Protein AF-A0A9X8T2B5-F1 (afdb_monomer)

Secondary structure (DSSP, 8-state):
-HHHHHHHHHHHHHHHHHHHHHHHHHHHHS----S----EEEEEE-SSS----TTS-HHHHHHEEEEEE-SSEEEEEESS-HHHHHHHHHHHHT------

Organism: Streptococcus dysgalactiae subsp. equisimilis (NCBI:txid119602)

Mean predicted aligned error: 15.31 Å

Sequence (100 aa):
MKVLFGLIVIVGFMYFFFRLVIGVRRKLITPAYGKTKKYTTYFVNFKNTDRPDLRTSSHFNEVAKVKVDTEDSYSVASSINDKKLRDLIMSELGLKPSYL

Structure (mmCIF, N/CA/C/O backbone):
data_AF-A0A9X8T2B5-F1
#
_entry.id   AF-A0A9X8T2B5-F1
#
loop_
_atom_site.group_PDB
_atom_site.id
_atom_site.type_symbol
_atom_site.label_atom_id
_atom_site.label_alt_id
_atom_site.label_comp_id
_atom_site.label_asym_id
_atom_site.label_entity_id
_atom_site.label_seq_id
_atom_site.pdbx_PDB_ins_code
_atom_site.Cartn_x
_atom_site.Cartn_y
_atom_site.Cartn_z
_atom_site.occupancy
_atom_site.B_iso_or_equiv
_atom_site.auth_seq_id
_atom_site.auth_comp_id
_atom_site.auth_asym_id
_atom_site.auth_atom_id
_atom_site.pdbx_PDB_model_num
ATOM 1 N N . MET A 1 1 ? 26.531 3.582 -52.406 1.00 62.56 1 MET A N 1
ATOM 2 C CA . MET A 1 1 ? 26.176 4.752 -51.563 1.00 62.56 1 MET A CA 1
ATOM 3 C C . MET A 1 1 ? 24.696 4.758 -51.166 1.00 62.56 1 MET A C 1
ATOM 5 O O . MET A 1 1 ? 24.418 4.640 -49.984 1.00 62.56 1 MET A O 1
ATOM 9 N N . LYS A 1 2 ? 23.741 4.815 -52.112 1.00 76.75 2 LYS A N 1
ATOM 10 C CA . LYS A 1 2 ? 22.289 4.913 -51.818 1.00 76.75 2 LYS A CA 1
ATOM 11 C C . LYS A 1 2 ? 21.716 3.756 -50.976 1.00 76.75 2 LYS A C 1
ATOM 13 O O . LYS A 1 2 ? 20.970 4.000 -50.038 1.00 76.75 2 LYS A O 1
ATOM 18 N N . VAL A 1 3 ? 22.115 2.514 -51.268 1.00 78.69 3 VAL A N 1
ATOM 19 C CA . VAL A 1 3 ? 21.649 1.316 -50.535 1.00 78.69 3 VAL A CA 1
ATOM 20 C C . VAL A 1 3 ? 22.167 1.296 -49.092 1.00 78.69 3 VAL A C 1
ATOM 22 O O . VAL A 1 3 ? 21.416 1.008 -48.168 1.00 78.69 3 VAL A O 1
ATOM 25 N N . LEU A 1 4 ? 23.432 1.680 -48.892 1.00 82.38 4 LEU A N 1
ATOM 26 C CA . LEU A 1 4 ? 24.059 1.755 -47.569 1.00 82.38 4 LEU A CA 1
ATOM 27 C C . LEU A 1 4 ? 23.383 2.821 -46.692 1.00 82.38 4 LEU A C 1
ATOM 29 O O . LEU A 1 4 ? 23.105 2.582 -45.523 1.00 82.38 4 LEU A O 1
ATOM 33 N N . PHE A 1 5 ? 23.062 3.975 -47.286 1.00 84.06 5 PHE A N 1
ATOM 34 C CA . PHE A 1 5 ? 22.339 5.048 -46.608 1.00 84.06 5 PHE A CA 1
ATOM 35 C C . PHE A 1 5 ? 20.923 4.613 -46.204 1.00 84.06 5 PHE A C 1
ATOM 37 O O . PHE A 1 5 ? 20.517 4.837 -45.068 1.00 84.06 5 PHE A O 1
ATOM 44 N N . GLY A 1 6 ? 20.202 3.917 -47.092 1.00 86.06 6 GLY A N 1
ATOM 45 C CA . GLY A 1 6 ? 18.886 3.356 -46.775 1.00 86.06 6 GLY A CA 1
ATOM 46 C C . GLY A 1 6 ? 18.926 2.384 -45.591 1.00 86.06 6 GLY A C 1
ATOM 47 O O . GLY A 1 6 ? 18.082 2.459 -44.703 1.00 86.06 6 GLY A O 1
ATOM 48 N N . LEU A 1 7 ? 19.952 1.533 -45.525 1.00 88.69 7 LEU A N 1
ATOM 49 C CA . LEU A 1 7 ? 20.132 0.569 -44.436 1.00 88.69 7 LEU A CA 1
ATOM 50 C C . LEU A 1 7 ? 20.378 1.262 -43.085 1.00 88.69 7 LEU A C 1
ATOM 52 O O . LEU A 1 7 ? 19.769 0.893 -42.083 1.00 88.69 7 LEU A O 1
ATOM 56 N N . ILE A 1 8 ? 21.201 2.314 -43.065 1.00 89.38 8 ILE A N 1
ATOM 57 C CA . ILE A 1 8 ? 21.474 3.107 -41.854 1.00 89.38 8 ILE A CA 1
ATOM 58 C C . ILE A 1 8 ? 20.200 3.798 -41.350 1.00 89.38 8 ILE A C 1
ATOM 60 O O . ILE A 1 8 ? 19.926 3.786 -40.149 1.00 89.38 8 ILE A O 1
ATOM 64 N N . VAL A 1 9 ? 19.391 4.354 -42.257 1.00 90.44 9 VAL A N 1
ATOM 65 C CA . VAL A 1 9 ? 18.121 5.007 -41.901 1.00 90.44 9 VAL A CA 1
ATOM 66 C C . VAL A 1 9 ? 17.135 4.003 -41.303 1.00 90.44 9 VAL A C 1
ATOM 68 O O . VAL A 1 9 ? 16.519 4.297 -40.279 1.00 90.44 9 VAL A O 1
ATOM 71 N N . ILE A 1 10 ? 17.026 2.805 -41.885 1.00 91.06 10 ILE A N 1
ATOM 72 C CA . ILE A 1 10 ? 16.137 1.745 -41.385 1.00 91.06 10 ILE A CA 1
ATOM 73 C C . ILE A 1 10 ? 16.553 1.304 -39.978 1.00 91.06 10 ILE A C 1
ATOM 75 O O . ILE A 1 10 ? 15.712 1.231 -39.082 1.00 91.06 10 ILE A O 1
ATOM 79 N N . VAL A 1 11 ? 17.848 1.061 -39.753 1.00 90.50 11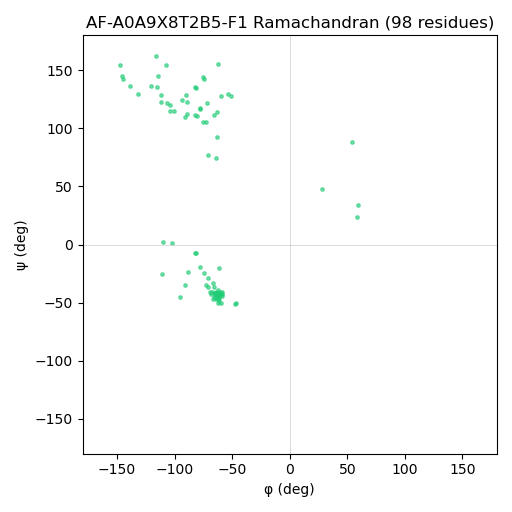 VAL A N 1
ATOM 80 C CA . VAL A 1 11 ? 18.362 0.649 -38.436 1.00 90.50 11 VAL A CA 1
ATOM 81 C C . VAL A 1 11 ? 18.154 1.751 -37.392 1.00 90.50 11 VAL A C 1
ATOM 83 O O . VAL A 1 11 ? 17.726 1.464 -36.272 1.00 90.50 11 VAL A O 1
ATOM 86 N N . GLY A 1 12 ? 18.381 3.015 -37.762 1.00 92.19 12 GLY A N 1
ATOM 87 C CA . GLY A 1 12 ? 18.137 4.165 -36.889 1.00 92.19 12 GLY A CA 1
ATOM 88 C C . GLY A 1 12 ? 16.666 4.301 -36.490 1.00 92.19 12 GLY A C 1
ATOM 89 O O . GLY A 1 12 ? 16.355 4.449 -35.305 1.00 92.19 12 GLY A O 1
ATOM 90 N N . PHE A 1 13 ? 15.753 4.170 -37.456 1.00 92.94 13 PHE A N 1
ATOM 91 C CA . PHE A 1 13 ? 14.313 4.176 -37.194 1.00 92.94 13 PHE A CA 1
ATOM 92 C C . PHE A 1 13 ? 13.886 3.009 -36.305 1.00 92.94 13 PHE A C 1
ATOM 94 O O . PHE A 1 13 ? 13.112 3.205 -35.368 1.00 92.94 13 PHE A O 1
ATOM 101 N N . MET A 1 14 ? 14.417 1.809 -36.550 1.00 92.56 14 MET A N 1
ATOM 102 C CA . MET A 1 14 ? 14.107 0.630 -35.746 1.00 92.56 14 MET A CA 1
ATOM 103 C C . MET A 1 14 ? 14.543 0.821 -34.288 1.00 92.56 14 MET A C 1
ATOM 105 O O . MET A 1 14 ? 13.757 0.562 -33.377 1.00 92.56 14 MET A O 1
ATOM 109 N N . TYR A 1 15 ? 15.747 1.353 -34.051 1.00 91.62 15 TYR A N 1
ATOM 110 C CA . TYR A 1 15 ? 16.229 1.672 -32.703 1.00 91.62 15 TYR A CA 1
ATOM 111 C C . TYR A 1 15 ? 15.360 2.732 -32.008 1.00 91.62 15 TYR A C 1
ATOM 113 O O . TYR A 1 15 ? 15.011 2.584 -30.831 1.00 91.62 15 TYR A O 1
ATOM 121 N N . PHE A 1 16 ? 14.971 3.781 -32.739 1.00 90.69 16 PHE A N 1
ATOM 122 C CA . PHE A 1 16 ? 14.101 4.839 -32.229 1.00 90.69 16 PHE A CA 1
ATOM 123 C C . PHE A 1 16 ? 12.730 4.298 -31.805 1.00 90.69 16 PHE A C 1
ATOM 125 O O . PHE A 1 16 ? 12.294 4.535 -30.675 1.00 90.69 16 PHE A O 1
ATOM 132 N N . PHE A 1 17 ? 12.086 3.498 -32.660 1.00 89.31 17 PHE A N 1
ATOM 133 C CA . PHE A 1 17 ? 10.813 2.849 -32.341 1.00 89.31 17 PHE A CA 1
ATOM 134 C C . PHE A 1 17 ? 10.931 1.927 -31.126 1.00 89.31 17 PHE A C 1
ATOM 136 O O . PHE A 1 17 ? 10.079 1.966 -30.238 1.00 89.31 17 PHE A O 1
ATOM 143 N N . PHE A 1 18 ? 12.010 1.148 -31.032 1.00 86.94 18 PHE A N 1
ATOM 144 C CA . PHE A 1 18 ? 12.231 0.243 -29.905 1.00 86.94 18 PHE A CA 1
ATOM 145 C C . PHE A 1 18 ? 12.354 0.999 -28.572 1.00 86.94 18 PHE A C 1
ATOM 147 O O . PHE A 1 18 ? 11.736 0.623 -27.572 1.00 86.94 18 PHE A O 1
ATOM 154 N N . ARG A 1 19 ? 13.093 2.117 -28.557 1.00 84.62 19 ARG A N 1
ATOM 155 C CA . ARG A 1 19 ? 13.196 3.019 -27.395 1.00 84.62 19 ARG A CA 1
ATOM 156 C C . ARG A 1 19 ? 11.838 3.593 -26.991 1.00 84.62 19 ARG A C 1
ATOM 158 O O . ARG A 1 19 ? 11.536 3.637 -25.797 1.00 84.62 19 ARG A O 1
ATOM 165 N N . LEU A 1 20 ? 11.027 3.999 -27.966 1.00 84.50 20 LEU A N 1
ATOM 166 C CA . LEU A 1 20 ? 9.693 4.558 -27.743 1.00 84.50 20 LEU A CA 1
ATOM 167 C C . LEU A 1 20 ? 8.757 3.517 -27.115 1.00 84.50 20 LEU A C 1
ATOM 169 O O . LEU A 1 20 ? 8.129 3.789 -26.092 1.00 84.50 20 LEU A O 1
ATOM 173 N N . VAL A 1 21 ? 8.742 2.294 -27.654 1.00 82.69 21 VAL A N 1
ATOM 174 C CA . VAL A 1 21 ? 7.941 1.183 -27.122 1.00 82.69 21 VAL A CA 1
ATOM 175 C C . VAL A 1 21 ? 8.373 0.823 -25.701 1.00 82.69 21 VAL A C 1
ATOM 177 O O . VAL A 1 21 ? 7.511 0.683 -24.8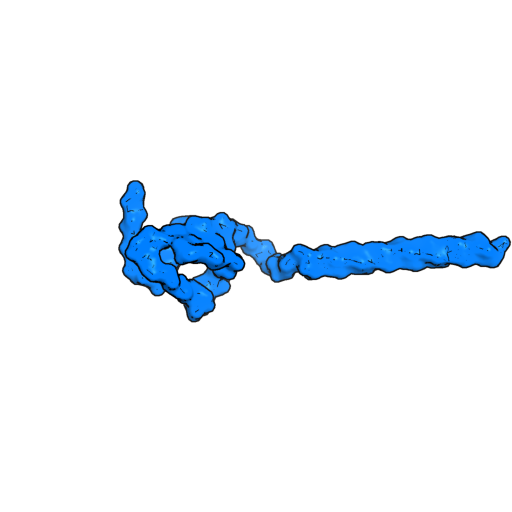38 1.00 82.69 21 VAL A O 1
ATOM 180 N N . ILE A 1 22 ? 9.675 0.732 -25.406 1.00 79.75 22 ILE A N 1
ATOM 181 C CA . ILE A 1 22 ? 10.161 0.466 -24.038 1.00 79.75 22 ILE A CA 1
ATOM 182 C C . ILE A 1 22 ? 9.756 1.592 -23.078 1.00 79.75 22 ILE A C 1
ATOM 184 O O . ILE A 1 22 ? 9.323 1.310 -21.961 1.00 79.75 22 ILE A O 1
ATOM 188 N N . GLY A 1 23 ? 9.865 2.857 -23.492 1.00 72.69 23 GLY A N 1
ATOM 189 C CA . GLY A 1 23 ? 9.461 4.006 -22.676 1.00 72.69 23 GLY A CA 1
ATOM 190 C C . GLY A 1 23 ? 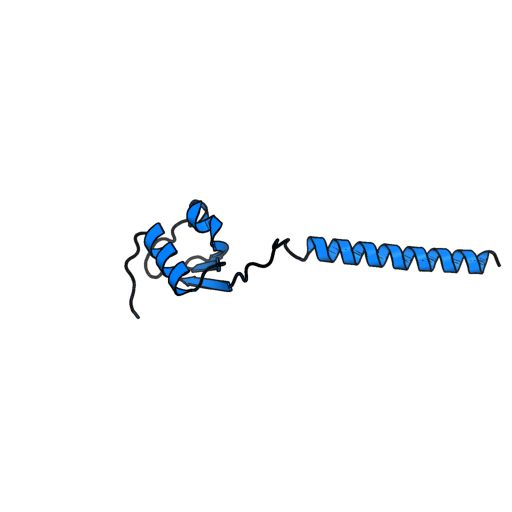7.965 4.000 -22.353 1.00 72.69 23 GLY A C 1
ATOM 191 O O . GLY A 1 23 ? 7.577 4.165 -21.196 1.00 72.69 23 GLY A O 1
ATOM 192 N N . VAL A 1 24 ? 7.126 3.729 -23.355 1.00 70.94 24 VAL A N 1
ATOM 193 C CA . VAL A 1 24 ? 5.667 3.634 -23.201 1.00 70.94 24 VAL A CA 1
ATOM 194 C C . VAL A 1 24 ? 5.277 2.407 -22.374 1.00 70.94 24 VAL A C 1
ATOM 196 O O . VAL A 1 24 ? 4.470 2.527 -21.457 1.00 70.94 24 VAL A O 1
ATOM 199 N N . ARG A 1 25 ? 5.902 1.245 -22.606 1.00 62.00 25 ARG A N 1
ATOM 200 C CA . ARG A 1 25 ? 5.705 0.031 -21.796 1.00 62.00 25 ARG A CA 1
ATOM 201 C C . ARG A 1 25 ? 6.116 0.256 -20.345 1.00 62.00 25 ARG A C 1
ATOM 203 O O . ARG A 1 25 ? 5.372 -0.135 -19.461 1.00 62.00 25 ARG A O 1
ATOM 210 N N . ARG A 1 26 ? 7.233 0.939 -20.069 1.00 58.59 26 ARG A N 1
ATOM 211 C CA . ARG A 1 26 ? 7.605 1.323 -18.696 1.00 58.59 26 ARG A CA 1
ATOM 212 C C . ARG A 1 26 ? 6.568 2.254 -18.076 1.00 58.59 26 ARG A C 1
ATOM 214 O O . ARG A 1 26 ? 6.238 2.076 -16.913 1.00 58.59 26 ARG A O 1
ATOM 221 N N . LYS A 1 27 ? 6.012 3.196 -18.838 1.00 57.06 27 LYS A N 1
ATOM 222 C CA . LYS A 1 27 ? 4.972 4.113 -18.346 1.00 57.06 27 LYS A CA 1
ATOM 223 C C . LYS A 1 27 ? 3.613 3.432 -18.113 1.00 57.06 27 LYS A C 1
ATOM 225 O O . LYS A 1 27 ? 2.867 3.889 -17.259 1.00 57.06 27 LYS A O 1
ATOM 230 N N . LEU A 1 28 ? 3.302 2.366 -18.853 1.00 54.75 28 LEU A N 1
ATOM 231 C CA . LEU A 1 28 ? 2.041 1.618 -18.750 1.00 54.75 28 LEU A CA 1
ATOM 232 C C . LEU A 1 28 ? 2.103 0.442 -17.760 1.00 54.75 28 LEU A C 1
ATOM 234 O O . LEU A 1 28 ? 1.109 0.150 -17.109 1.00 54.75 28 LEU A O 1
ATOM 238 N N . ILE A 1 29 ? 3.250 -0.238 -17.652 1.00 50.56 29 ILE A N 1
ATOM 239 C CA . ILE A 1 29 ? 3.446 -1.411 -16.777 1.00 50.56 29 ILE A CA 1
ATOM 240 C C . ILE A 1 29 ? 3.888 -0.985 -15.375 1.00 50.56 29 ILE A C 1
ATOM 242 O O . ILE A 1 29 ? 3.645 -1.701 -14.408 1.00 50.56 29 ILE A O 1
ATOM 246 N N . THR A 1 30 ? 4.492 0.195 -15.231 1.00 44.44 30 THR A N 1
ATOM 247 C CA . THR A 1 30 ? 4.650 0.781 -13.902 1.00 44.44 30 THR A CA 1
ATOM 248 C C . THR A 1 30 ? 3.328 1.467 -13.581 1.00 44.44 30 THR A C 1
ATOM 250 O O . THR A 1 30 ? 3.028 2.473 -14.230 1.00 44.44 30 THR A O 1
ATOM 253 N N . PRO A 1 31 ? 2.517 0.984 -12.619 1.00 41.12 31 PRO A N 1
ATOM 254 C CA . PRO A 1 31 ? 1.448 1.821 -12.105 1.00 41.12 31 PRO A CA 1
ATOM 255 C C . PRO A 1 31 ? 2.120 3.121 -11.683 1.00 41.12 31 PRO A C 1
ATOM 257 O O . PRO A 1 31 ? 3.156 3.082 -11.014 1.00 41.12 31 PRO A O 1
ATOM 260 N N . ALA A 1 32 ? 1.595 4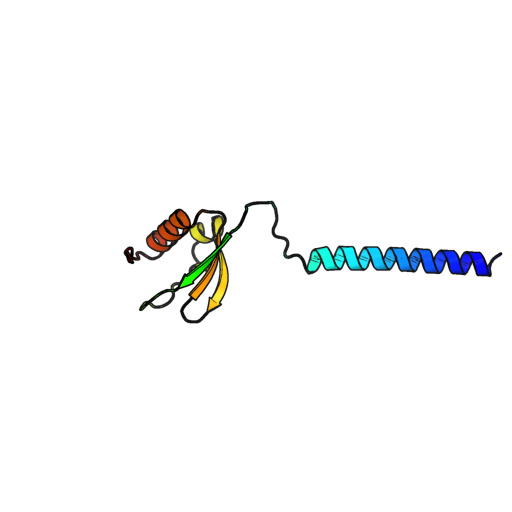.257 -12.133 1.00 43.41 32 ALA A N 1
ATOM 261 C CA . ALA A 1 32 ? 2.063 5.567 -11.718 1.00 43.41 32 ALA A CA 1
ATOM 262 C C . ALA A 1 32 ? 1.786 5.734 -10.212 1.00 43.41 32 ALA A C 1
ATOM 264 O O . ALA A 1 32 ? 0.869 6.431 -9.793 1.00 43.41 32 ALA A O 1
ATOM 265 N N . TYR A 1 33 ? 2.592 5.062 -9.389 1.00 43.25 33 TYR A N 1
ATOM 266 C CA . TYR A 1 33 ? 2.809 5.330 -7.982 1.00 43.25 33 TYR A CA 1
ATOM 267 C C . TYR A 1 33 ? 3.604 6.630 -7.955 1.00 43.25 33 TYR A C 1
ATOM 269 O O . TYR A 1 33 ? 4.830 6.660 -7.857 1.00 43.25 33 TYR A O 1
ATOM 277 N N . GLY A 1 34 ? 2.880 7.724 -8.184 1.00 39.09 34 GLY A N 1
ATOM 278 C CA . GLY A 1 34 ? 3.408 9.062 -8.050 1.00 39.09 34 GLY A CA 1
ATOM 279 C C . GLY A 1 34 ? 4.083 9.198 -6.689 1.00 39.09 34 GLY A C 1
ATOM 280 O O . GLY A 1 34 ? 3.485 8.896 -5.662 1.00 39.09 34 GLY A O 1
ATOM 281 N N . LYS A 1 35 ? 5.333 9.665 -6.723 1.00 40.47 35 LYS A N 1
ATOM 282 C CA . LYS A 1 35 ? 6.055 10.287 -5.610 1.00 40.47 35 LYS A CA 1
ATOM 283 C C . LYS A 1 35 ? 6.104 9.453 -4.324 1.00 40.47 35 LYS A C 1
ATOM 285 O O . LYS A 1 35 ? 5.292 9.623 -3.428 1.00 40.47 35 LYS A O 1
ATOM 290 N N . THR A 1 36 ? 7.126 8.606 -4.233 1.00 45.03 36 THR A N 1
ATOM 291 C CA . THR A 1 36 ? 8.004 8.403 -3.062 1.00 45.03 36 THR A CA 1
ATOM 292 C C . THR A 1 36 ? 7.433 8.686 -1.658 1.00 45.03 36 THR A C 1
ATOM 294 O O . THR A 1 36 ? 8.087 9.310 -0.831 1.00 45.03 36 THR A O 1
ATOM 297 N N . LYS A 1 37 ? 6.244 8.181 -1.330 1.00 51.00 37 LYS A N 1
ATOM 298 C CA . LYS A 1 37 ? 5.930 7.750 0.034 1.00 51.00 37 LYS A CA 1
ATOM 299 C C . LYS A 1 37 ? 6.252 6.258 0.047 1.00 51.00 37 LYS A C 1
ATOM 301 O O . LYS A 1 37 ? 5.795 5.534 -0.837 1.00 51.00 37 LYS A O 1
ATOM 306 N N . LYS A 1 38 ? 7.110 5.793 0.961 1.00 57.56 38 LYS A N 1
ATOM 307 C CA . LYS A 1 38 ? 7.341 4.352 1.150 1.00 57.56 38 LYS A CA 1
ATOM 308 C C . LYS A 1 38 ? 6.013 3.749 1.611 1.00 57.56 38 LYS A C 1
ATOM 310 O O . LYS A 1 38 ? 5.701 3.800 2.793 1.00 57.56 38 LYS A O 1
ATOM 315 N N . TYR A 1 39 ? 5.209 3.266 0.669 1.00 62.25 39 TYR A N 1
ATOM 316 C CA . TYR A 1 39 ? 3.992 2.542 0.990 1.00 62.25 39 TYR A CA 1
ATOM 317 C C . TYR A 1 39 ? 4.384 1.106 1.325 1.00 62.25 39 TYR A C 1
ATOM 319 O O . TYR A 1 39 ? 4.815 0.359 0.444 1.00 62.25 39 TYR A O 1
ATOM 327 N N . THR A 1 40 ? 4.251 0.729 2.589 1.00 69.94 40 THR A N 1
ATOM 328 C CA . THR A 1 40 ? 4.409 -0.658 3.019 1.00 69.94 40 THR A CA 1
ATOM 329 C C . THR A 1 40 ? 3.094 -1.385 2.764 1.00 69.94 40 THR A C 1
ATOM 331 O O . THR A 1 40 ? 2.012 -0.841 2.993 1.00 69.94 40 THR A O 1
ATOM 334 N N . THR A 1 41 ? 3.178 -2.594 2.211 1.00 76.25 41 THR A N 1
ATOM 335 C CA . THR A 1 41 ? 1.995 -3.429 1.980 1.00 76.25 41 THR A CA 1
ATOM 336 C C . THR A 1 41 ? 1.758 -4.276 3.221 1.00 76.25 41 THR A C 1
ATOM 338 O O . THR A 1 41 ? 2.649 -5.014 3.631 1.00 76.25 41 THR A O 1
ATOM 341 N N . TYR A 1 42 ? 0.572 -4.154 3.802 1.00 74.00 42 TYR A N 1
ATOM 342 C CA . TYR A 1 42 ? 0.129 -4.898 4.972 1.00 74.00 42 TYR A CA 1
ATOM 343 C C . TYR A 1 42 ? -1.031 -5.809 4.587 1.00 74.00 42 TYR A C 1
ATOM 345 O O . TYR A 1 42 ? -1.861 -5.454 3.748 1.00 74.00 42 TYR A O 1
ATOM 353 N N . PHE A 1 43 ? -1.085 -6.981 5.211 1.00 76.88 43 PHE A N 1
ATOM 354 C CA . PHE A 1 43 ? -2.202 -7.906 5.083 1.00 76.88 43 PHE A CA 1
ATOM 355 C C . PHE A 1 43 ? -3.030 -7.823 6.355 1.00 76.88 43 PHE A C 1
ATOM 357 O O . PHE A 1 43 ? -2.548 -8.151 7.437 1.00 76.88 43 PHE A O 1
ATOM 364 N N . VAL A 1 44 ? -4.262 -7.348 6.221 1.00 74.19 44 VAL A N 1
ATOM 365 C CA . VAL A 1 44 ? -5.200 -7.215 7.334 1.00 74.19 44 VAL A CA 1
ATOM 366 C C . VAL A 1 44 ? -6.199 -8.353 7.217 1.00 74.19 44 VAL A C 1
ATOM 368 O O . VAL A 1 44 ? -6.859 -8.479 6.190 1.00 74.19 44 VAL A O 1
ATOM 371 N N . ASN A 1 45 ? -6.275 -9.197 8.240 1.00 77.44 45 ASN A N 1
ATOM 372 C CA . ASN A 1 45 ? -7.211 -10.315 8.311 1.00 77.44 45 ASN A CA 1
ATOM 373 C C . ASN A 1 45 ? -8.241 -10.023 9.409 1.00 77.44 45 ASN A C 1
ATOM 375 O O . ASN A 1 45 ? -7.856 -9.684 10.532 1.00 77.44 45 ASN A O 1
ATOM 379 N N . PHE A 1 46 ? -9.525 -10.133 9.076 1.00 72.81 46 PHE A N 1
ATOM 380 C CA . PHE A 1 46 ? -10.629 -9.920 10.004 1.00 72.81 46 PHE A CA 1
ATOM 381 C C . PHE A 1 46 ? -11.136 -11.278 10.476 1.00 72.81 46 PHE A C 1
ATOM 383 O O . PHE A 1 46 ? -11.664 -12.066 9.701 1.00 72.81 46 PHE A O 1
ATOM 390 N N . LYS A 1 47 ? -10.976 -11.566 11.770 1.00 67.31 47 LYS A N 1
ATOM 391 C CA . LYS A 1 47 ? -11.551 -12.772 12.375 1.00 67.31 47 LYS A CA 1
ATOM 392 C C . LYS A 1 47 ? -12.953 -12.466 12.900 1.00 67.31 47 LYS A C 1
ATOM 394 O O . LYS A 1 47 ? -13.115 -11.543 13.695 1.00 67.31 47 LYS A O 1
ATOM 399 N N . ASN A 1 48 ? -13.932 -13.293 12.526 1.00 61.97 48 ASN A N 1
ATOM 400 C CA . ASN A 1 48 ? -15.303 -13.283 13.061 1.00 61.97 48 ASN A CA 1
ATOM 401 C C . ASN A 1 48 ? -16.072 -11.959 12.882 1.00 61.97 48 ASN A C 1
ATOM 403 O O . ASN A 1 48 ? -16.845 -11.576 13.758 1.00 61.97 48 ASN A O 1
ATOM 407 N N . THR A 1 49 ? -15.858 -11.229 11.787 1.00 62.91 49 THR A N 1
ATOM 408 C CA . THR A 1 49 ? -16.635 -10.015 11.483 1.00 62.91 49 THR A CA 1
ATOM 409 C C . THR A 1 49 ? -16.860 -9.876 9.986 1.00 62.91 49 THR A C 1
ATOM 411 O O . THR A 1 49 ? -15.958 -10.178 9.207 1.00 62.91 49 THR A O 1
ATOM 414 N N . ASP A 1 50 ? -18.046 -9.398 9.596 1.00 62.22 50 ASP A N 1
ATOM 415 C CA . ASP A 1 50 ? -18.303 -9.001 8.212 1.00 62.22 50 ASP A CA 1
ATOM 416 C C . ASP A 1 50 ? -17.325 -7.901 7.819 1.00 62.22 50 ASP A C 1
ATOM 418 O O . ASP A 1 50 ? -17.158 -6.903 8.526 1.00 62.22 50 ASP A O 1
ATOM 422 N N . ARG A 1 51 ? -16.649 -8.124 6.696 1.00 63.66 51 ARG A N 1
ATOM 423 C CA . ARG A 1 51 ? -15.555 -7.293 6.217 1.00 63.66 51 ARG A CA 1
ATOM 424 C C . ARG A 1 51 ? -16.080 -5.893 5.862 1.00 63.66 51 ARG A C 1
ATOM 426 O O . ARG A 1 51 ? -16.780 -5.746 4.859 1.00 63.66 51 ARG A O 1
ATOM 433 N N . PRO A 1 52 ? -15.724 -4.844 6.617 1.00 67.25 52 PRO A N 1
ATOM 434 C CA . PRO A 1 52 ? -16.247 -3.512 6.352 1.00 67.25 52 PRO A CA 1
ATOM 435 C C . PRO A 1 52 ? -15.567 -2.901 5.126 1.00 67.25 52 PRO A C 1
ATOM 437 O O . PRO A 1 52 ? -14.376 -3.125 4.887 1.00 67.25 52 PRO A O 1
ATOM 440 N N . ASP A 1 53 ? -16.317 -2.139 4.330 1.00 70.56 53 ASP A N 1
ATOM 441 C CA . ASP A 1 53 ? -15.774 -1.483 3.142 1.00 70.56 53 ASP A CA 1
ATOM 442 C C . ASP A 1 53 ? -14.926 -0.269 3.547 1.00 70.56 53 ASP A C 1
ATOM 444 O O . ASP A 1 53 ? -15.438 0.772 3.945 1.00 70.56 53 ASP A O 1
ATOM 448 N N . LEU A 1 54 ? -13.603 -0.412 3.459 1.00 70.00 54 LEU A N 1
ATOM 449 C CA . LEU A 1 54 ? -12.649 0.660 3.759 1.00 70.00 54 LEU A CA 1
ATOM 450 C C . LEU A 1 54 ? -12.466 1.631 2.582 1.00 70.00 54 LEU A C 1
ATOM 452 O O . LEU A 1 54 ? -11.803 2.657 2.733 1.00 70.00 54 LEU A O 1
ATOM 456 N N . ARG A 1 55 ? -13.036 1.340 1.400 1.00 67.88 55 ARG A N 1
ATOM 457 C CA . ARG A 1 55 ? -12.914 2.210 0.217 1.00 67.88 55 ARG A CA 1
ATOM 458 C C . 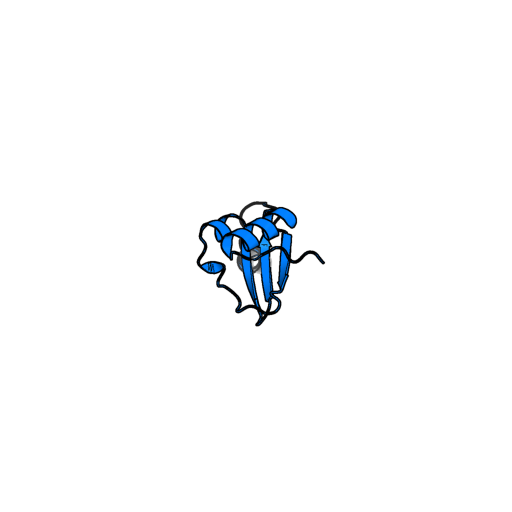ARG A 1 55 ? -13.773 3.461 0.308 1.00 67.88 55 ARG A C 1
ATOM 460 O O . ARG A 1 55 ? -13.454 4.448 -0.353 1.00 67.88 55 ARG A O 1
ATOM 467 N N . THR A 1 56 ? -14.839 3.424 1.097 1.00 68.44 56 THR A N 1
ATOM 468 C CA . THR A 1 56 ? -15.754 4.548 1.313 1.00 68.44 56 THR A CA 1
ATOM 469 C C . THR A 1 56 ? -15.199 5.587 2.285 1.00 68.44 56 THR A C 1
ATOM 471 O O . THR A 1 56 ? -15.632 6.737 2.235 1.00 68.44 56 THR A O 1
ATOM 474 N N . SER A 1 57 ? -14.203 5.245 3.111 1.00 68.56 57 SER A N 1
ATOM 475 C CA . SER A 1 57 ? -13.551 6.216 3.994 1.00 68.56 57 SER A CA 1
ATOM 476 C C . SER A 1 57 ? -12.556 7.091 3.222 1.00 68.56 57 SER A C 1
ATOM 478 O O . SER A 1 57 ? -11.542 6.629 2.687 1.00 68.56 57 SER A O 1
ATOM 480 N N . SER A 1 58 ? -12.834 8.395 3.181 1.00 69.31 58 SER A N 1
ATOM 481 C CA . SER A 1 58 ? -11.922 9.407 2.637 1.00 69.31 58 SER A CA 1
ATOM 482 C C . SER A 1 58 ? -10.644 9.533 3.471 1.00 69.31 58 SER A C 1
ATOM 484 O O . SER A 1 58 ? -9.563 9.689 2.905 1.00 69.31 58 SER A O 1
ATOM 486 N N . HIS A 1 59 ? -10.764 9.397 4.794 1.00 71.69 59 HIS A N 1
ATOM 487 C CA . HIS A 1 59 ? -9.656 9.475 5.743 1.00 71.69 59 HIS A CA 1
ATOM 488 C C . HIS A 1 59 ? -8.707 8.274 5.606 1.00 71.69 59 HIS A C 1
ATOM 490 O O . HIS A 1 59 ? -7.487 8.440 5.575 1.00 71.69 59 HIS A O 1
ATOM 496 N N . PHE A 1 60 ? -9.253 7.069 5.409 1.00 74.88 60 PHE A N 1
ATOM 497 C CA . PHE A 1 60 ? -8.460 5.880 5.104 1.00 74.88 60 PHE A CA 1
ATOM 498 C C . PHE A 1 60 ? -7.702 6.044 3.784 1.00 74.88 60 PHE A C 1
ATOM 500 O O . PHE A 1 60 ? -6.484 5.878 3.764 1.0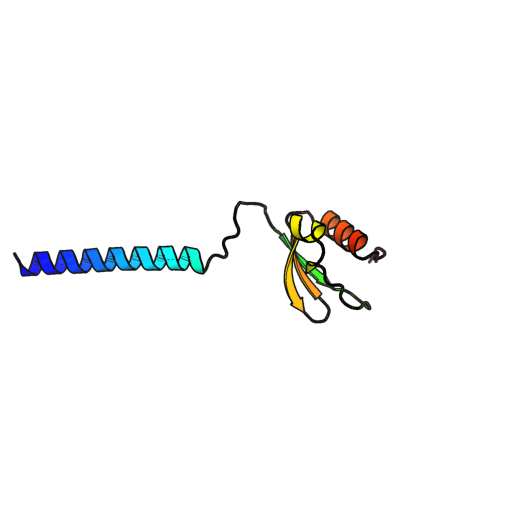0 74.88 60 PHE A O 1
ATOM 507 N N . ASN A 1 61 ? -8.392 6.454 2.713 1.00 74.06 61 ASN A N 1
ATOM 508 C CA . ASN A 1 61 ? -7.818 6.615 1.371 1.00 74.06 61 ASN A CA 1
ATOM 509 C C . ASN A 1 61 ? -6.680 7.652 1.275 1.00 74.06 61 ASN A C 1
ATOM 511 O O . ASN A 1 61 ? -5.890 7.601 0.328 1.00 74.06 61 ASN A O 1
ATOM 515 N N . GLU A 1 62 ? -6.573 8.582 2.229 1.00 75.12 62 GLU A N 1
ATOM 516 C CA . GLU A 1 62 ? -5.487 9.568 2.282 1.00 75.12 62 GLU A CA 1
ATOM 517 C C . GLU A 1 62 ? -4.144 8.941 2.696 1.00 75.12 62 GLU A C 1
ATOM 519 O O . GLU A 1 62 ? -3.073 9.322 2.203 1.00 75.12 62 GLU A O 1
ATOM 524 N N . VAL A 1 63 ? -4.193 7.949 3.588 1.00 72.56 63 VAL A N 1
ATOM 525 C CA . VAL A 1 63 ? -3.005 7.341 4.205 1.00 72.56 63 VAL A CA 1
ATOM 526 C C . VAL A 1 63 ? -2.756 5.907 3.753 1.00 72.56 63 VAL A C 1
ATOM 528 O O . VAL A 1 63 ? -1.600 5.462 3.762 1.00 72.56 63 VAL A O 1
ATOM 531 N N . ALA A 1 64 ? -3.804 5.205 3.329 1.00 75.00 64 ALA A N 1
ATOM 532 C CA . ALA A 1 64 ? -3.813 3.793 3.001 1.00 75.00 64 ALA A CA 1
ATOM 533 C C . ALA A 1 64 ? -4.775 3.493 1.842 1.00 75.00 64 ALA A C 1
ATOM 535 O O . ALA A 1 64 ? -5.822 4.104 1.703 1.00 75.00 64 ALA A O 1
ATOM 536 N N . LYS A 1 65 ? -4.432 2.540 0.975 1.00 78.38 65 LYS A N 1
ATOM 537 C CA . LYS A 1 65 ? -5.287 2.154 -0.155 1.00 78.38 65 LYS A CA 1
ATOM 538 C C . LYS A 1 65 ? -5.433 0.646 -0.233 1.00 78.38 65 LYS A C 1
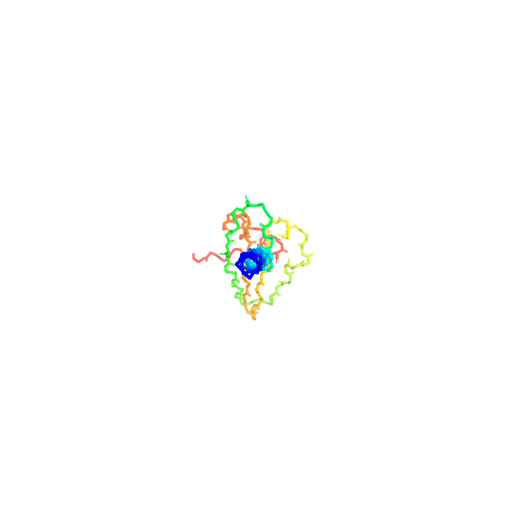ATOM 540 O O . LYS A 1 65 ? -4.430 -0.071 -0.245 1.00 78.38 65 LYS A O 1
ATOM 545 N N . VAL A 1 66 ? -6.673 0.172 -0.332 1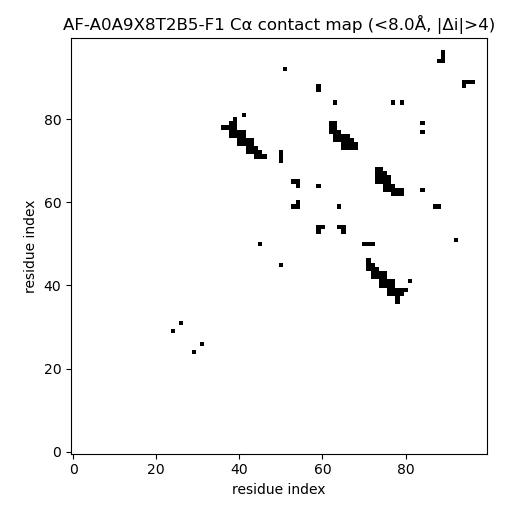.00 75.69 66 VAL A N 1
ATOM 546 C CA . VAL A 1 66 ? -6.963 -1.249 -0.556 1.00 75.69 66 VAL A CA 1
ATOM 547 C C . VAL A 1 66 ? -6.584 -1.617 -1.991 1.00 75.69 66 VAL A C 1
ATOM 549 O O . VAL A 1 66 ? -7.075 -1.011 -2.946 1.00 75.69 66 VAL A O 1
ATOM 552 N N . LYS A 1 67 ? -5.680 -2.588 -2.146 1.00 72.94 67 LYS A N 1
ATOM 553 C CA . LYS A 1 67 ? -5.225 -3.102 -3.447 1.00 72.94 67 LYS A CA 1
ATOM 554 C C . LYS A 1 67 ? -5.987 -4.344 -3.882 1.00 72.94 67 LYS A C 1
ATOM 556 O O . LYS A 1 67 ? -6.340 -4.445 -5.051 1.00 72.94 67 LYS A O 1
ATOM 561 N N . VAL A 1 68 ? -6.169 -5.287 -2.962 1.00 70.69 68 VAL A N 1
ATOM 562 C CA . VAL A 1 68 ? -6.764 -6.598 -3.236 1.00 70.69 68 VAL A CA 1
ATOM 563 C C . VAL A 1 68 ? -7.707 -6.958 -2.104 1.00 70.69 68 VAL A C 1
ATOM 565 O O . VAL A 1 68 ? -7.372 -6.782 -0.930 1.00 70.69 68 VAL A O 1
ATOM 568 N N . ASP A 1 69 ? -8.858 -7.466 -2.517 1.00 67.38 69 ASP A N 1
ATOM 569 C CA . ASP A 1 69 ? -9.961 -7.909 -1.687 1.00 67.38 69 ASP A CA 1
ATOM 570 C C . ASP A 1 69 ? -9.993 -9.442 -1.712 1.00 67.38 69 ASP A C 1
ATOM 572 O O . ASP A 1 69 ? -10.122 -10.034 -2.782 1.00 67.38 69 ASP A O 1
ATOM 576 N N . THR A 1 70 ? -9.895 -10.072 -0.547 1.00 68.62 70 THR A N 1
ATOM 577 C CA . THR A 1 70 ? -10.154 -11.506 -0.335 1.00 68.62 70 THR A CA 1
ATOM 578 C C . THR A 1 70 ? -11.360 -11.636 0.606 1.00 68.62 70 THR A C 1
ATOM 580 O O . THR A 1 70 ? -11.699 -10.654 1.271 1.00 68.62 70 THR A O 1
ATOM 583 N N . GLU A 1 71 ? -12.017 -12.799 0.677 1.00 65.94 71 GLU A N 1
ATOM 584 C CA . GLU A 1 71 ? -13.203 -13.028 1.534 1.00 65.94 71 GLU A CA 1
ATOM 585 C C . GLU A 1 71 ? -13.002 -12.507 2.969 1.00 65.94 71 GLU A C 1
ATOM 587 O O . GLU A 1 71 ? -13.761 -11.647 3.408 1.00 65.94 71 GLU A O 1
ATOM 592 N N . ASP A 1 72 ? -11.895 -12.879 3.620 1.00 65.56 72 ASP A N 1
ATOM 593 C CA . ASP A 1 72 ? -11.629 -12.507 5.024 1.00 65.56 72 ASP A CA 1
ATOM 594 C C . ASP A 1 72 ? -10.496 -11.482 5.209 1.00 65.56 72 ASP A C 1
ATOM 596 O O . ASP A 1 72 ? -10.081 -11.164 6.328 1.00 65.56 72 ASP A O 1
ATOM 600 N N . SER A 1 73 ? -9.901 -10.990 4.118 1.00 67.62 73 SER A N 1
ATOM 601 C CA . SER A 1 73 ? -8.668 -10.199 4.211 1.00 67.62 73 SER A CA 1
ATOM 602 C C . SER A 1 73 ? -8.517 -9.106 3.158 1.00 67.62 73 SER A C 1
ATOM 604 O O . SER A 1 73 ? -9.047 -9.182 2.052 1.00 67.62 73 SER A O 1
ATOM 606 N N . TYR A 1 74 ? -7.743 -8.079 3.518 1.00 71.94 74 TYR A N 1
ATOM 607 C CA . TYR A 1 74 ? -7.362 -6.973 2.649 1.00 71.94 74 TYR A CA 1
ATOM 608 C C . TYR A 1 74 ? -5.850 -6.886 2.499 1.00 71.94 74 TYR A C 1
ATOM 610 O O . TYR A 1 74 ? -5.102 -6.918 3.480 1.00 71.94 74 TYR A O 1
ATOM 618 N N . SER A 1 75 ? -5.402 -6.666 1.266 1.00 73.69 75 SER A N 1
ATOM 619 C CA . SER A 1 75 ? -4.066 -6.133 1.018 1.00 73.69 75 SER A CA 1
ATOM 620 C C . SER A 1 75 ? -4.135 -4.609 0.994 1.00 73.69 75 SER A C 1
ATOM 622 O O . SER A 1 75 ? -4.737 -4.018 0.093 1.00 73.69 75 SER A O 1
ATOM 624 N N . VAL A 1 76 ? -3.522 -3.967 1.986 1.00 76.31 76 VAL A N 1
ATOM 625 C CA . VAL A 1 76 ? -3.536 -2.515 2.170 1.00 76.31 76 VAL A CA 1
ATOM 626 C C . VAL A 1 76 ? -2.146 -1.954 1.915 1.00 76.31 76 VAL A C 1
ATOM 628 O O . VAL A 1 76 ? -1.177 -2.327 2.570 1.00 76.31 76 VAL A O 1
ATOM 631 N N . ALA A 1 77 ? -2.031 -1.018 0.978 1.00 75.69 77 ALA A N 1
ATOM 632 C CA . ALA A 1 77 ? -0.815 -0.239 0.796 1.00 75.69 77 ALA A CA 1
ATOM 633 C C . ALA A 1 77 ? -0.901 1.030 1.642 1.00 75.69 77 ALA A C 1
ATOM 635 O O . ALA A 1 77 ? -1.677 1.926 1.324 1.00 75.69 77 ALA A O 1
ATOM 636 N N . SER A 1 78 ? -0.099 1.110 2.698 1.00 73.12 78 SER A N 1
ATOM 637 C CA . SER A 1 78 ? -0.138 2.195 3.676 1.00 73.12 78 SER A CA 1
ATOM 638 C C . SER A 1 78 ? 1.151 3.001 3.665 1.00 73.12 78 SER A C 1
ATOM 640 O O . SER A 1 78 ? 2.241 2.437 3.651 1.00 73.12 78 SER A O 1
ATOM 642 N N . SER A 1 79 ? 1.030 4.328 3.697 1.00 74.19 79 SER A N 1
ATOM 643 C CA . SER A 1 79 ? 2.162 5.247 3.895 1.00 74.19 79 SER A CA 1
ATOM 644 C C . SER A 1 79 ? 2.541 5.430 5.367 1.00 74.19 79 SER A C 1
ATOM 646 O O . SER A 1 79 ? 3.550 6.068 5.666 1.00 74.19 79 SER A O 1
ATOM 648 N N . ILE A 1 80 ? 1.732 4.886 6.279 1.00 73.50 80 ILE A N 1
ATOM 649 C CA . ILE A 1 80 ? 1.909 4.965 7.728 1.00 73.50 80 ILE A CA 1
ATOM 650 C C . ILE A 1 80 ? 2.352 3.614 8.301 1.00 73.50 80 ILE A C 1
ATOM 652 O O . ILE A 1 80 ? 2.094 2.558 7.723 1.00 73.50 80 ILE A O 1
ATOM 656 N N . ASN A 1 81 ? 3.036 3.672 9.446 1.00 75.94 81 ASN A N 1
ATOM 657 C CA . ASN A 1 81 ? 3.556 2.504 10.160 1.00 75.94 81 ASN A CA 1
ATOM 658 C C . ASN A 1 81 ? 2.426 1.559 10.615 1.00 75.94 81 ASN A C 1
ATOM 660 O O . ASN A 1 81 ? 1.316 2.017 10.875 1.00 75.94 81 ASN A O 1
ATOM 664 N N . ASP A 1 82 ? 2.750 0.280 10.799 1.00 71.88 82 ASP A N 1
ATOM 665 C CA . ASP A 1 82 ? 1.848 -0.815 11.173 1.00 71.88 82 ASP A CA 1
ATOM 666 C C . ASP A 1 82 ? 0.937 -0.460 12.356 1.00 71.88 82 ASP A C 1
ATOM 668 O O . ASP A 1 82 ? -0.284 -0.505 12.241 1.00 71.88 82 ASP A O 1
ATOM 672 N N . LYS A 1 83 ? 1.522 0.028 13.458 1.00 75.88 83 LYS A N 1
ATOM 673 C CA . LYS A 1 83 ? 0.763 0.435 14.649 1.00 75.88 83 LYS A CA 1
ATOM 674 C C . LYS A 1 83 ? -0.266 1.528 14.343 1.00 75.88 83 LYS A C 1
ATOM 676 O O . LYS A 1 83 ? -1.410 1.424 14.760 1.00 75.88 83 LYS A O 1
ATOM 681 N N . LYS A 1 84 ? 0.121 2.550 13.570 1.00 77.31 84 LYS A N 1
ATOM 682 C CA . LYS A 1 84 ? -0.783 3.652 13.202 1.00 77.31 84 LYS A CA 1
ATOM 683 C C . LYS A 1 84 ? -1.860 3.199 12.220 1.00 77.31 84 LYS A C 1
ATOM 685 O O . LYS A 1 84 ? -2.984 3.672 12.307 1.00 77.31 84 LYS A O 1
ATOM 690 N N . LEU A 1 85 ? -1.517 2.302 11.295 1.00 78.12 85 LEU A N 1
ATOM 691 C CA . LEU A 1 85 ? -2.479 1.713 10.370 1.00 78.12 85 LEU A CA 1
ATOM 692 C C . LEU A 1 85 ? -3.518 0.889 11.129 1.00 78.12 85 LEU A C 1
ATOM 694 O O . LEU A 1 85 ? -4.709 1.031 10.880 1.00 78.12 85 LEU A O 1
ATOM 698 N N . ARG A 1 86 ? -3.065 0.075 12.085 1.00 77.88 86 ARG A N 1
ATOM 699 C CA . ARG A 1 86 ? -3.929 -0.697 12.974 1.00 77.88 86 ARG A CA 1
ATOM 700 C C . ARG A 1 86 ? -4.853 0.213 13.778 1.00 77.88 86 ARG A C 1
ATOM 702 O O . ARG A 1 86 ? -6.053 -0.028 13.768 1.00 77.88 86 ARG A O 1
ATOM 709 N N . ASP A 1 87 ? -4.319 1.249 14.422 1.00 80.00 87 ASP A N 1
ATOM 710 C CA . ASP A 1 87 ? -5.116 2.191 15.218 1.00 80.00 87 ASP A CA 1
ATOM 711 C C . ASP A 1 87 ? -6.168 2.903 14.355 1.00 80.00 87 ASP A C 1
ATOM 713 O O . ASP A 1 87 ? -7.316 3.045 14.768 1.00 80.00 87 ASP A O 1
ATOM 717 N N . LEU A 1 88 ? -5.805 3.293 13.129 1.00 79.06 88 LEU A N 1
ATOM 718 C CA . LEU A 1 88 ? -6.717 3.943 12.190 1.00 79.06 88 LEU A CA 1
ATOM 719 C C . LEU A 1 88 ? -7.825 2.996 11.722 1.00 79.06 88 LEU A C 1
ATOM 721 O O . LEU A 1 88 ? -8.991 3.360 11.784 1.00 79.06 88 LEU A O 1
ATOM 725 N N . ILE A 1 89 ? -7.485 1.766 11.330 1.00 77.69 89 ILE A N 1
ATOM 726 C CA . ILE A 1 89 ? -8.470 0.741 10.953 1.00 77.69 89 ILE A CA 1
ATOM 727 C C . ILE A 1 89 ? -9.386 0.419 12.139 1.00 77.69 89 ILE A C 1
ATOM 729 O O . ILE A 1 89 ? -10.594 0.301 11.968 1.00 77.69 89 ILE A O 1
ATOM 733 N N . MET A 1 90 ? -8.839 0.309 13.350 1.00 77.56 90 MET A N 1
ATOM 734 C CA . MET A 1 90 ? -9.632 0.061 14.556 1.00 77.56 90 MET A CA 1
ATOM 735 C C . MET A 1 90 ? -10.573 1.224 14.875 1.00 77.56 90 MET A C 1
ATOM 737 O O . MET A 1 90 ? -11.733 0.982 15.198 1.00 77.56 90 MET A O 1
ATOM 741 N N . SER A 1 91 ? -10.101 2.465 14.741 1.00 77.62 91 SER A N 1
ATOM 742 C CA . SER A 1 91 ? -10.906 3.670 14.954 1.00 77.62 91 SER A CA 1
ATOM 743 C C . SER A 1 91 ? -12.026 3.804 13.924 1.00 77.62 91 SER A C 1
ATOM 745 O O . SER A 1 91 ? -13.158 4.094 14.296 1.00 77.62 91 SER A O 1
ATOM 747 N N . GLU A 1 92 ? -11.725 3.584 12.644 1.00 72.62 92 GLU A N 1
ATOM 748 C CA . GLU A 1 92 ? -12.694 3.718 11.549 1.00 72.62 92 GLU A CA 1
ATOM 749 C C . GLU A 1 92 ? -13.801 2.657 11.639 1.00 72.62 92 GLU A C 1
ATOM 751 O O . GLU A 1 92 ? -14.947 2.904 11.279 1.00 72.62 92 GLU A O 1
ATOM 756 N N . LEU A 1 93 ? -13.455 1.469 12.139 1.00 70.81 93 LEU A N 1
ATOM 757 C CA . LEU A 1 93 ? -14.344 0.310 12.189 1.00 70.81 93 LEU A CA 1
ATOM 758 C C . LEU A 1 93 ? -14.950 0.057 13.576 1.00 70.81 93 LEU A C 1
ATOM 760 O O . LEU A 1 93 ? -15.667 -0.925 13.758 1.00 70.81 93 LEU A O 1
ATOM 764 N N . GLY A 1 94 ? -14.639 0.895 14.570 1.00 67.31 94 GLY A N 1
ATOM 765 C CA . GLY A 1 94 ? -15.069 0.693 15.958 1.00 67.31 94 GLY A CA 1
ATOM 766 C C . GLY A 1 94 ? -14.601 -0.639 16.564 1.00 67.31 94 GLY A C 1
ATOM 767 O O . GLY A 1 94 ? -15.233 -1.160 17.486 1.00 67.31 94 GLY A O 1
ATOM 768 N N . LEU A 1 95 ? -13.519 -1.223 16.039 1.00 68.19 95 LEU A N 1
ATOM 769 C CA . LEU A 1 95 ? -13.035 -2.543 16.442 1.00 68.19 95 LEU A CA 1
ATOM 770 C C . LEU A 1 95 ? -12.218 -2.441 17.731 1.00 68.19 95 LEU A C 1
ATOM 772 O O . LEU A 1 95 ? -11.330 -1.599 17.867 1.00 68.19 95 LEU A O 1
ATOM 776 N N . LYS A 1 96 ? -12.474 -3.348 18.680 1.00 62.44 96 LYS A N 1
ATOM 777 C CA . LYS A 1 96 ? -11.651 -3.464 19.890 1.00 62.44 96 LYS A CA 1
ATOM 778 C C . LYS A 1 96 ? -10.310 -4.128 19.557 1.00 62.44 96 LYS A C 1
ATOM 780 O O . LYS A 1 96 ? -10.280 -5.076 18.768 1.00 62.44 96 LYS A O 1
ATOM 785 N N . PRO A 1 97 ? -9.198 -3.692 20.172 1.00 58.78 97 PRO A N 1
ATOM 786 C CA . PRO A 1 97 ? -7.912 -4.332 19.969 1.00 58.78 97 PRO A CA 1
ATOM 787 C C . PRO A 1 97 ? -7.959 -5.778 20.467 1.00 58.78 97 PRO A C 1
ATOM 789 O O . PRO A 1 97 ? -8.070 -6.038 21.661 1.00 58.78 97 PRO A O 1
ATOM 792 N N . SER A 1 98 ? -7.833 -6.729 19.542 1.00 55.31 98 SER A N 1
ATOM 793 C CA . SER A 1 98 ? -7.414 -8.085 19.883 1.00 55.31 98 SER A CA 1
ATOM 794 C C . SER A 1 98 ? -5.922 -8.016 20.212 1.00 55.31 98 SER A C 1
ATOM 796 O O . SER A 1 98 ? -5.081 -7.773 19.340 1.00 55.31 98 SER A O 1
ATOM 798 N N . TYR A 1 99 ? -5.598 -8.102 21.498 1.00 46.97 99 TYR A N 1
ATOM 799 C CA . TYR A 1 99 ? -4.244 -8.415 21.933 1.00 46.97 99 TYR A CA 1
ATOM 800 C C . TYR A 1 99 ? -4.075 -9.925 21.756 1.00 46.97 99 TYR A C 1
ATOM 802 O O . TYR A 1 99 ? -4.855 -10.698 22.312 1.00 46.97 99 TYR A O 1
ATOM 810 N N . LEU A 1 100 ? -3.139 -10.304 20.884 1.00 40.19 100 LEU A N 1
ATOM 811 C CA . LEU A 1 100 ? -2.581 -11.653 20.831 1.00 40.19 100 LEU A CA 1
ATOM 812 C C . LEU A 1 100 ? -1.587 -11.800 21.981 1.00 40.19 100 LEU A C 1
ATOM 814 O O . LEU A 1 100 ? -0.820 -10.829 22.185 1.00 40.19 100 LEU A O 1
#

Foldseek 3Di:
DVVVVVVVVVVVVVVVVVVVVVVVCCVVVPPCPDDDLQFDKDKDFADPDQDDDPVPDPVCVVFKDFDDDDRGITTIGGSDDPVVNVVVVCVVVVNDDDDD

Solvent-accessible surface area (backbone atoms only — not comparable to full-atom values): 6129 Å² total; per-residue (Å²): 110,71,68,62,52,52,50,53,52,52,53,51,51,52,53,51,51,50,51,51,51,52,53,51,47,51,63,68,71,40,72,85,73,72,74,92,62,76,55,49,76,44,79,49,71,54,81,97,56,86,77,74,77,62,84,79,38,69,74,45,56,74,47,32,42,80,75,46,86,50,93,56,34,37,36,31,39,19,60,56,57,68,71,60,47,51,51,49,54,26,63,79,66,73,48,78,86,81,80,129

Nearest PDB structures (foldseek):
  8fru-assembly1_U  TM=4.635E-01  e=1.803E+00  Giardia duodenalis assemblage A
  7roq-assembly1_A  TM=4.876E-01  e=6.827E+00  Homo sapiens
  8rz7-assembly1_B  TM=2.953E-01  e=4.894E+00  Homo sapiens
  8co1-assembly1_O1  TM=4.023E-01  e=9.524E+00  Deinococcus radiodurans R1 = ATCC 13939 = DSM 20539

pLDDT: mean 70.9, std 12.9, range [39.09, 92.94]

Radius of gyration: 23.68 Å; Cα c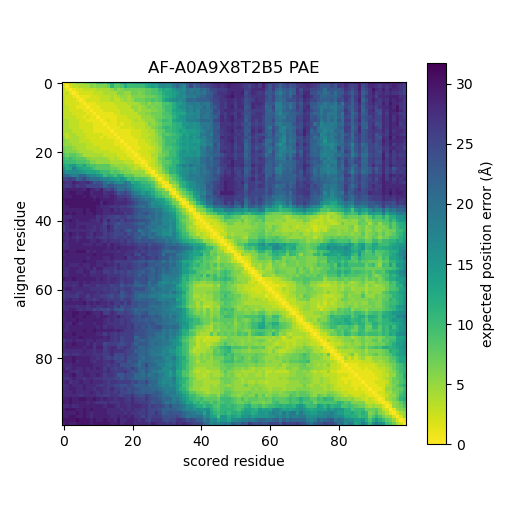ontacts (8 Å, |Δi|>4): 81; chains: 1; bounding box: 44×24×74 Å